Protein AF-A0A0K3B342-F1 (afdb_monomer_lite)

Radius of gyration: 21.35 Å; chains: 1; bounding box: 44×24×58 Å

Foldseek 3Di:
DDPVVVVVQLPDPQEWEFEAEPQQFTQFTHPVLCVLVVHDGVVRGRDHVVVSVPDPSCPPGHYHYHYDYPLPLVQLAQADEPLLQLLLLCLLLVNDLVVSCVVSVHDSVVSVVSQVVLCVSQVNPDSVSSNVSCVVNCQWPPPDPSIGGDCSNHD

Secondary structure (DSSP, 8-state):
--HHHHHHHHTSTTEEEEEE-TTSBEEEE-HHHHHHHT--HHHHTTSBHHHHHTSGGGTTPEEEEEE-------TT---B-HHHHHHHHHHHTT--HHHHHHHTT--HHHHHHHHHHHHHHHT-SSHHHHHHHHHHTTSBPTT-SS--B-GGGB-

pLDDT: mean 84.78, std 13.43, range [43.47, 98.19]

Sequence (155 aa):
MDNEVFRTFTAAPGVCAAQVDARGVVVTASQRLYSRLGCHPDDLRGRNVLDLVQRDGLRGETIVVMVAPDQKHTASRKILTKMDSRILEGVAAGVSTAKLALMVELSRGGVEYHVTNLLRKLRAPNRTSLVSKAYAEGILAAGTWPPKVVPDFVK

Structure (mmCIF, N/CA/C/O backbone):
data_AF-A0A0K3B342-F1
#
_entry.id   AF-A0A0K3B342-F1
#
loop_
_atom_site.group_PDB
_atom_site.id
_atom_site.type_symbol
_atom_site.label_atom_id
_atom_site.label_alt_id
_atom_site.label_comp_id
_atom_site.label_asym_id
_atom_site.label_entity_id
_atom_site.label_seq_id
_atom_site.pdbx_PDB_ins_code
_atom_site.Cartn_x
_atom_site.Cartn_y
_atom_site.Cartn_z
_atom_site.occupancy
_atom_site.B_iso_or_equiv
_atom_site.auth_seq_id
_atom_site.auth_comp_id
_atom_site.auth_asym_id
_atom_site.auth_atom_id
_atom_site.pdbx_PDB_model_num
ATOM 1 N N . MET A 1 1 ? 7.595 -6.605 -9.339 1.00 43.47 1 MET A N 1
ATOM 2 C CA . MET A 1 1 ? 6.876 -6.200 -10.567 1.00 43.47 1 MET A CA 1
ATOM 3 C C . MET A 1 1 ? 7.851 -6.325 -11.701 1.00 43.47 1 MET A C 1
ATOM 5 O O . MET A 1 1 ? 8.839 -5.600 -11.759 1.00 43.47 1 MET A O 1
ATOM 9 N N . ASP A 1 2 ? 7.646 -7.390 -12.456 1.00 51.62 2 ASP A N 1
ATOM 10 C CA . ASP A 1 2 ? 8.717 -8.336 -12.708 1.00 51.62 2 ASP A CA 1
ATOM 11 C C . ASP A 1 2 ? 9.234 -8.256 -14.134 1.00 51.62 2 ASP A C 1
ATOM 13 O O . ASP A 1 2 ? 8.537 -7.854 -15.066 1.00 51.62 2 ASP A O 1
ATOM 17 N N . ASN A 1 3 ? 10.480 -8.703 -14.273 1.00 56.94 3 ASN A N 1
ATOM 18 C CA . ASN A 1 3 ? 11.250 -8.892 -15.503 1.00 56.94 3 ASN A CA 1
ATOM 19 C C . ASN A 1 3 ? 10.449 -9.583 -16.637 1.00 56.94 3 ASN A C 1
ATOM 21 O O . ASN A 1 3 ? 10.827 -9.530 -17.802 1.00 56.94 3 ASN A O 1
ATOM 25 N N . GLU A 1 4 ? 9.339 -10.236 -16.294 1.00 58.53 4 GLU A N 1
ATOM 26 C CA . GLU A 1 4 ? 8.400 -10.912 -17.183 1.00 58.53 4 GLU A CA 1
ATOM 27 C C . GLU A 1 4 ? 7.588 -9.950 -18.067 1.00 58.53 4 GLU A C 1
ATOM 29 O O . GLU A 1 4 ? 7.486 -10.186 -19.267 1.00 58.53 4 GLU A O 1
ATOM 34 N N . VAL A 1 5 ? 7.107 -8.813 -17.542 1.00 64.56 5 VAL A N 1
ATOM 35 C CA . VAL A 1 5 ? 6.381 -7.819 -18.364 1.00 64.56 5 VAL A CA 1
ATOM 36 C C . VAL A 1 5 ? 7.326 -7.204 -19.394 1.00 64.56 5 VAL A C 1
ATOM 38 O O . VAL A 1 5 ? 6.982 -7.086 -20.569 1.00 64.56 5 VAL A O 1
ATOM 41 N N . PHE A 1 6 ? 8.550 -6.877 -18.970 1.00 65.94 6 PHE A N 1
ATOM 42 C CA . PHE A 1 6 ? 9.590 -6.383 -19.869 1.00 65.94 6 PHE A CA 1
ATOM 43 C C . PHE A 1 6 ? 9.896 -7.401 -20.978 1.00 65.94 6 PHE A C 1
ATOM 45 O O . PHE A 1 6 ? 9.922 -7.035 -22.153 1.00 65.94 6 PHE A O 1
ATOM 52 N N . ARG A 1 7 ? 10.024 -8.691 -20.635 1.00 64.06 7 ARG A N 1
ATOM 53 C CA . ARG A 1 7 ? 10.228 -9.773 -21.614 1.00 64.06 7 ARG A CA 1
ATOM 54 C C . ARG A 1 7 ? 9.103 -9.856 -22.645 1.00 64.06 7 ARG A C 1
ATOM 56 O O . ARG A 1 7 ? 9.406 -9.954 -23.834 1.00 64.06 7 ARG A O 1
ATOM 63 N N . THR A 1 8 ? 7.843 -9.742 -22.228 1.00 67.06 8 THR A N 1
ATOM 64 C CA . THR A 1 8 ? 6.686 -9.769 -23.139 1.00 67.06 8 THR A CA 1
ATOM 65 C C . THR A 1 8 ? 6.751 -8.655 -24.182 1.00 67.06 8 THR A C 1
ATOM 67 O O . THR A 1 8 ? 6.534 -8.909 -25.364 1.00 67.06 8 THR A O 1
ATOM 70 N N . PHE A 1 9 ? 7.127 -7.436 -23.782 1.00 63.22 9 PHE A N 1
ATOM 71 C CA . PHE A 1 9 ? 7.288 -6.329 -24.730 1.00 63.22 9 PHE A CA 1
ATOM 72 C C . PHE A 1 9 ? 8.527 -6.478 -25.618 1.00 63.22 9 PHE A C 1
ATOM 74 O O . PHE A 1 9 ? 8.468 -6.138 -26.796 1.00 63.22 9 PHE A O 1
ATOM 81 N N . THR A 1 10 ? 9.631 -7.033 -25.105 1.00 64.50 10 THR A N 1
ATOM 82 C CA . THR A 1 10 ? 10.823 -7.297 -25.935 1.00 64.50 10 THR A CA 1
ATOM 83 C C . THR A 1 10 ? 10.608 -8.390 -26.985 1.00 64.50 10 THR A C 1
ATOM 85 O O . THR A 1 10 ? 11.370 -8.460 -27.946 1.00 64.50 10 THR A O 1
ATOM 88 N N . ALA A 1 11 ? 9.586 -9.234 -26.815 1.00 66.06 11 ALA A N 1
ATOM 89 C CA . ALA A 1 11 ? 9.240 -10.291 -27.760 1.00 66.06 11 ALA A CA 1
ATOM 90 C C . ALA A 1 11 ? 8.394 -9.791 -28.949 1.00 66.06 11 ALA A C 1
ATOM 92 O O . ALA A 1 11 ? 8.261 -10.508 -29.941 1.00 66.06 11 ALA A O 1
ATOM 93 N N . ALA A 1 12 ? 7.836 -8.575 -28.880 1.00 68.81 12 ALA A N 1
ATOM 94 C CA . ALA A 1 12 ? 7.054 -8.000 -29.970 1.00 68.81 12 ALA A CA 1
ATOM 95 C C . ALA A 1 12 ? 7.966 -7.590 -31.151 1.00 68.81 12 ALA A C 1
ATOM 97 O O . ALA A 1 12 ? 8.906 -6.805 -30.964 1.00 68.81 12 ALA A O 1
ATOM 98 N N . PRO A 1 13 ? 7.706 -8.066 -32.386 1.00 67.44 13 PRO A N 1
ATOM 99 C CA . PRO A 1 13 ? 8.471 -7.652 -33.557 1.00 67.44 13 PRO A CA 1
ATOM 100 C C . PRO A 1 13 ? 8.346 -6.140 -33.778 1.00 67.44 13 PRO A C 1
ATOM 102 O O . PRO A 1 13 ? 7.246 -5.600 -33.768 1.00 67.44 13 PRO A O 1
ATOM 105 N N . GLY A 1 14 ? 9.465 -5.450 -34.014 1.00 74.50 14 GLY A N 1
ATOM 106 C CA . GLY A 1 14 ? 9.444 -4.016 -34.335 1.00 74.50 14 GLY A CA 1
ATOM 107 C C . GLY A 1 14 ? 9.545 -3.063 -33.145 1.00 74.50 14 GLY A C 1
ATOM 108 O O . GLY A 1 14 ? 9.577 -1.859 -33.366 1.00 74.50 14 GLY A O 1
ATOM 109 N N . VAL A 1 15 ? 9.621 -3.564 -31.909 1.00 80.56 15 VAL A N 1
ATOM 110 C CA . VAL A 1 15 ? 9.647 -2.706 -30.717 1.00 80.56 15 VAL A CA 1
ATOM 111 C C . VAL A 1 15 ? 11.054 -2.615 -30.133 1.00 80.56 15 VAL A C 1
ATOM 113 O O . VAL A 1 15 ? 11.692 -3.624 -29.827 1.00 80.56 15 VAL A O 1
ATOM 116 N N . CYS A 1 16 ? 11.527 -1.387 -29.940 1.00 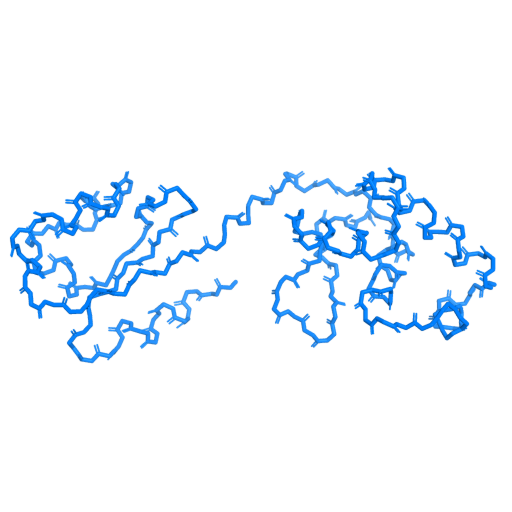84.75 16 CYS A N 1
ATOM 117 C CA . CYS A 1 16 ? 12.702 -1.095 -29.128 1.00 84.75 16 CYS A CA 1
ATOM 118 C C . CYS A 1 16 ? 12.244 -0.808 -27.693 1.00 84.75 16 CYS A C 1
ATOM 120 O O . CYS A 1 16 ? 11.576 0.191 -27.447 1.00 84.75 16 CYS A O 1
ATOM 122 N N . ALA A 1 17 ? 12.598 -1.667 -26.737 1.00 85.56 17 ALA A N 1
ATOM 123 C CA . ALA A 1 17 ? 12.222 -1.485 -25.334 1.00 85.56 17 ALA A CA 1
ATOM 124 C C . ALA A 1 17 ? 13.431 -1.154 -24.449 1.00 85.56 17 ALA A C 1
ATOM 126 O O . ALA A 1 17 ? 14.502 -1.755 -24.603 1.00 85.56 17 ALA A O 1
ATOM 127 N N . ALA A 1 18 ? 13.236 -0.242 -23.498 1.00 87.06 18 ALA A N 1
ATOM 128 C CA . ALA A 1 18 ? 14.190 0.078 -22.440 1.00 87.06 18 ALA A CA 1
ATOM 129 C C . ALA A 1 18 ? 13.474 0.140 -21.088 1.00 87.06 18 ALA A C 1
ATOM 131 O O . ALA A 1 18 ? 12.415 0.755 -20.965 1.00 87.06 18 ALA A O 1
ATOM 132 N N . GLN A 1 19 ? 14.059 -0.482 -20.071 1.00 85.38 19 GLN A N 1
ATOM 133 C CA . GLN A 1 19 ? 13.629 -0.324 -18.691 1.00 85.38 19 GLN A CA 1
ATOM 134 C C . GLN A 1 19 ? 14.509 0.724 -18.018 1.00 85.38 19 GLN A C 1
ATOM 136 O O . GLN A 1 19 ? 15.740 0.624 -18.050 1.00 85.38 19 GLN A O 1
ATOM 141 N N . VAL A 1 20 ? 13.878 1.710 -17.391 1.00 86.88 20 VAL A N 1
ATOM 142 C CA . VAL A 1 20 ? 14.546 2.828 -16.721 1.00 86.88 20 VAL A CA 1
ATOM 143 C C . VAL A 1 20 ? 14.140 2.908 -15.251 1.00 86.88 20 VAL A C 1
ATOM 145 O O . VAL A 1 20 ? 13.059 2.449 -14.870 1.00 86.88 20 VAL A O 1
ATOM 148 N N . ASP A 1 21 ? 15.009 3.482 -14.422 1.00 81.75 21 ASP A N 1
ATOM 149 C CA . ASP A 1 21 ? 14.669 3.869 -13.051 1.00 81.75 21 ASP A CA 1
ATOM 150 C C . ASP A 1 21 ? 13.777 5.130 -13.032 1.00 81.75 21 ASP A C 1
ATOM 152 O O . ASP A 1 21 ? 13.522 5.759 -14.063 1.00 81.75 21 ASP A O 1
ATOM 156 N N . ALA A 1 22 ? 13.316 5.545 -11.847 1.00 77.69 22 ALA A N 1
ATOM 157 C CA . ALA A 1 22 ? 12.493 6.751 -11.696 1.00 77.69 22 ALA A CA 1
ATOM 158 C C . ALA A 1 22 ? 13.201 8.064 -12.092 1.00 77.69 22 ALA A C 1
ATOM 160 O O . ALA A 1 22 ? 12.548 9.099 -12.199 1.00 77.69 22 ALA A O 1
ATOM 161 N N . ARG A 1 23 ? 14.522 8.048 -12.312 1.00 81.12 23 ARG A N 1
ATOM 162 C CA . ARG A 1 23 ? 15.304 9.189 -12.816 1.00 81.12 23 ARG A CA 1
ATOM 163 C C . ARG A 1 23 ? 15.496 9.130 -14.335 1.00 81.12 23 ARG A C 1
ATOM 165 O O . ARG A 1 23 ? 16.209 9.965 -14.888 1.00 81.12 23 ARG A O 1
ATOM 172 N N . GLY A 1 24 ? 14.880 8.158 -15.010 1.00 83.94 24 GLY A N 1
ATOM 173 C CA . GLY A 1 24 ? 15.034 7.944 -16.447 1.00 83.94 24 GLY A CA 1
ATOM 174 C C . GLY A 1 24 ? 16.380 7.325 -16.823 1.00 83.94 24 GLY A C 1
ATOM 175 O O . GLY A 1 24 ? 16.783 7.415 -17.983 1.00 83.94 24 GLY A O 1
ATOM 176 N N . VAL A 1 25 ? 17.091 6.718 -15.868 1.00 86.12 25 VAL A N 1
ATOM 177 C CA . VAL A 1 25 ? 18.373 6.053 -16.109 1.00 86.12 25 VAL A CA 1
ATOM 178 C C . VAL A 1 25 ? 18.131 4.621 -16.561 1.00 86.12 25 VAL A C 1
ATOM 180 O O . VAL A 1 25 ? 17.416 3.868 -15.904 1.00 86.12 25 VAL A O 1
ATOM 183 N N . VAL A 1 26 ? 18.745 4.224 -17.671 1.00 86.69 26 VAL A N 1
ATOM 184 C CA . VAL A 1 26 ? 18.572 2.897 -18.271 1.00 86.69 26 VAL A CA 1
ATOM 185 C C . VAL A 1 26 ? 19.177 1.823 -17.367 1.00 86.69 26 VAL A C 1
ATOM 187 O O . VAL A 1 26 ? 20.368 1.841 -17.051 1.00 86.69 26 VAL A O 1
ATOM 190 N N . VAL A 1 27 ? 18.347 0.859 -16.973 1.00 85.31 27 VAL A N 1
ATOM 191 C CA . VAL A 1 27 ? 18.727 -0.312 -16.166 1.00 85.31 27 VAL A CA 1
ATOM 192 C C . VAL A 1 27 ? 19.023 -1.508 -17.072 1.00 85.31 27 VAL A C 1
ATOM 194 O O . VAL A 1 27 ? 20.021 -2.213 -16.884 1.00 85.31 27 VAL A O 1
ATOM 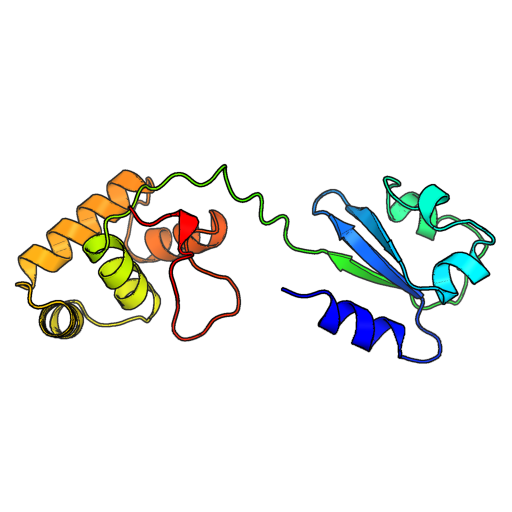197 N N . THR A 1 28 ? 18.155 -1.727 -18.063 1.00 84.62 28 THR A N 1
ATOM 198 C CA . THR A 1 28 ? 18.268 -2.791 -19.067 1.00 84.62 28 THR A CA 1
ATOM 199 C C . THR A 1 28 ? 17.535 -2.400 -20.352 1.00 84.62 28 THR A C 1
ATOM 201 O O . THR A 1 28 ? 16.667 -1.526 -20.335 1.00 84.62 28 THR A O 1
ATOM 204 N N . ALA A 1 29 ? 17.870 -3.031 -21.474 1.00 86.88 29 ALA A N 1
ATOM 205 C CA . ALA A 1 29 ? 17.225 -2.804 -22.760 1.00 86.88 29 ALA A CA 1
ATOM 206 C C . ALA A 1 29 ? 17.099 -4.092 -23.586 1.00 86.88 29 ALA A C 1
ATOM 208 O O . ALA A 1 29 ? 17.741 -5.106 -23.321 1.00 86.88 29 ALA A O 1
ATOM 209 N N . SER A 1 30 ? 16.218 -4.051 -24.583 1.00 85.19 30 SER A N 1
ATOM 210 C CA . SER A 1 30 ? 16.024 -5.136 -25.548 1.00 85.19 30 SER A CA 1
ATOM 211 C C . SER A 1 30 ? 17.223 -5.296 -26.492 1.00 85.19 30 SER A C 1
ATOM 213 O O . SER A 1 30 ? 17.854 -4.308 -26.870 1.00 85.19 30 SER A O 1
ATOM 215 N N . GLN A 1 31 ? 17.466 -6.525 -26.968 1.00 83.88 31 GLN A N 1
ATOM 216 C CA . GLN A 1 31 ? 18.533 -6.819 -27.939 1.00 83.88 31 GLN A CA 1
ATOM 217 C C . GLN A 1 31 ? 18.442 -5.953 -29.199 1.00 83.88 31 GLN A C 1
ATOM 219 O O . GLN A 1 31 ? 19.450 -5.471 -29.709 1.00 83.88 31 GLN A O 1
ATOM 224 N N . ARG A 1 32 ? 17.219 -5.706 -29.676 1.00 85.31 32 ARG A N 1
ATOM 225 C CA . ARG A 1 32 ? 16.958 -4.874 -30.852 1.00 85.31 32 ARG A CA 1
ATOM 226 C C . ARG A 1 32 ? 17.445 -3.437 -30.663 1.00 85.31 32 ARG A C 1
ATOM 228 O O . ARG A 1 32 ? 18.008 -2.873 -31.598 1.00 85.31 32 ARG A O 1
ATOM 235 N N . LEU A 1 33 ? 17.268 -2.870 -29.465 1.00 85.12 33 LEU A N 1
ATOM 236 C CA . LEU A 1 33 ? 17.738 -1.520 -29.160 1.00 85.12 33 LEU A CA 1
ATOM 237 C C . LEU A 1 33 ? 19.272 -1.445 -29.212 1.00 85.12 33 LEU A C 1
ATOM 239 O O . LEU A 1 33 ? 19.806 -0.520 -29.821 1.00 85.12 33 LEU A O 1
ATOM 243 N N . TYR A 1 34 ? 19.972 -2.446 -28.663 1.00 85.12 34 TYR A N 1
ATOM 244 C CA . TYR A 1 34 ? 21.435 -2.550 -28.764 1.00 85.12 34 TYR A CA 1
ATOM 245 C C . TYR A 1 34 ? 21.895 -2.660 -30.222 1.00 85.12 34 TYR A C 1
ATOM 247 O O . TYR A 1 34 ? 22.765 -1.909 -30.659 1.00 85.12 34 TYR A O 1
ATOM 255 N N . SER A 1 35 ? 21.261 -3.538 -31.008 1.00 84.50 35 SER A N 1
ATOM 256 C CA . SER A 1 35 ? 21.594 -3.728 -32.424 1.00 84.50 35 SER A CA 1
ATOM 257 C C . SER A 1 35 ? 21.351 -2.477 -33.269 1.00 84.50 35 SER A C 1
ATOM 259 O O . SER A 1 35 ? 22.151 -2.183 -34.152 1.00 84.50 35 SER A O 1
ATOM 261 N N . ARG A 1 36 ? 20.280 -1.718 -33.004 1.00 84.75 36 ARG A N 1
ATOM 262 C CA . ARG A 1 36 ? 19.979 -0.466 -33.720 1.00 84.75 36 ARG A CA 1
ATOM 263 C C . ARG A 1 36 ? 20.961 0.653 -33.399 1.00 84.75 36 ARG A C 1
ATOM 265 O O . ARG A 1 36 ? 21.336 1.407 -34.290 1.00 84.75 36 ARG A O 1
ATOM 272 N N . LEU A 1 37 ? 21.370 0.755 -32.140 1.00 83.62 37 LEU A N 1
ATOM 273 C CA . LEU A 1 37 ? 22.316 1.773 -31.690 1.00 83.62 37 LEU A CA 1
ATOM 274 C C . LEU A 1 37 ? 23.781 1.396 -31.945 1.00 83.62 37 LEU A C 1
ATOM 276 O O . LEU A 1 37 ? 24.647 2.254 -31.785 1.00 83.62 37 LEU A O 1
ATOM 280 N N . GLY A 1 38 ? 24.056 0.144 -32.325 1.00 83.69 38 GLY A N 1
ATOM 281 C CA . GLY A 1 38 ? 25.410 -0.357 -32.553 1.00 83.69 38 GLY A CA 1
ATOM 282 C C . GLY A 1 38 ? 26.270 -0.340 -31.287 1.00 83.69 38 GLY A C 1
ATOM 283 O O . GLY A 1 38 ? 27.461 -0.060 -31.373 1.00 83.69 38 GLY A O 1
ATOM 284 N N . CYS A 1 39 ? 25.673 -0.578 -30.115 1.00 83.75 39 CYS A N 1
ATOM 285 C CA . CYS A 1 39 ? 26.356 -0.485 -28.823 1.00 83.75 39 CYS A CA 1
ATOM 286 C C . CYS A 1 39 ? 26.203 -1.752 -27.972 1.00 83.75 39 CYS A C 1
ATOM 288 O O . CYS A 1 39 ? 25.281 -2.549 -28.166 1.00 83.75 39 CYS A O 1
ATOM 290 N N . HIS A 1 40 ? 27.117 -1.935 -27.020 1.00 82.81 40 HIS A N 1
ATOM 291 C CA . HIS A 1 40 ? 27.083 -3.028 -26.056 1.00 82.81 40 HIS A CA 1
ATOM 292 C C . HIS A 1 40 ? 26.084 -2.721 -24.920 1.00 82.81 40 HIS A C 1
ATOM 294 O O . HIS A 1 40 ? 25.853 -1.550 -24.604 1.00 82.81 40 HIS A O 1
ATOM 300 N N . PRO A 1 41 ? 25.501 -3.736 -24.252 1.00 76.12 41 PRO A N 1
ATOM 301 C CA . PRO A 1 41 ? 24.618 -3.534 -23.103 1.00 76.12 41 PRO A CA 1
ATOM 302 C C . PRO A 1 41 ? 25.137 -2.580 -22.021 1.00 76.12 41 PRO A C 1
ATOM 304 O O . PRO A 1 41 ? 24.366 -1.775 -21.488 1.00 76.12 41 PRO A O 1
ATOM 307 N N . ASP A 1 42 ? 26.437 -2.633 -21.738 1.00 81.62 42 ASP A N 1
ATOM 308 C CA . ASP A 1 42 ? 27.081 -1.786 -20.729 1.00 81.62 42 ASP A CA 1
ATOM 309 C C . ASP A 1 42 ? 27.201 -0.316 -21.156 1.00 81.62 42 ASP A C 1
ATOM 311 O O . ASP A 1 42 ? 27.256 0.561 -20.299 1.00 81.62 42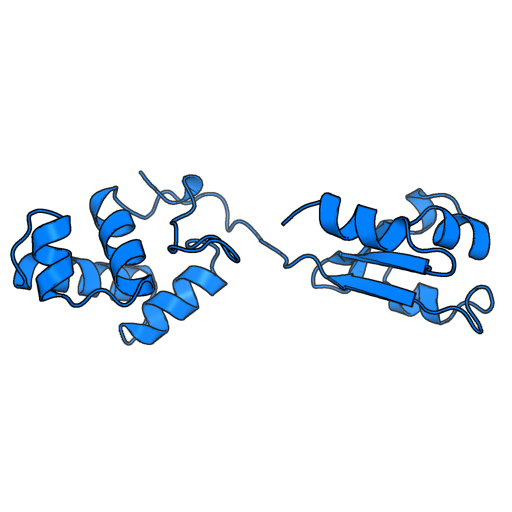 ASP A O 1
ATOM 315 N N . ASP A 1 43 ? 27.149 -0.020 -22.459 1.00 82.38 43 ASP A N 1
ATOM 316 C CA . ASP A 1 43 ? 27.216 1.355 -22.971 1.00 82.38 43 ASP A CA 1
ATOM 317 C C . ASP A 1 43 ? 25.925 2.140 -22.715 1.00 82.38 43 ASP A C 1
ATOM 319 O O . ASP A 1 43 ? 25.939 3.376 -22.695 1.00 82.38 43 ASP A O 1
ATOM 323 N N . LEU A 1 44 ? 24.797 1.429 -22.579 1.00 80.25 44 LEU A N 1
ATOM 324 C CA . LEU A 1 44 ? 23.485 2.021 -22.312 1.00 80.25 44 LEU A CA 1
ATOM 325 C C . LEU A 1 44 ? 23.160 2.060 -20.825 1.00 80.25 44 LEU A C 1
ATOM 327 O O . LEU A 1 44 ? 22.491 2.991 -20.379 1.00 80.25 44 LEU A O 1
ATOM 331 N N . ARG A 1 45 ? 23.599 1.063 -20.053 1.00 81.56 45 ARG A N 1
ATOM 332 C CA . ARG A 1 45 ? 23.318 1.003 -18.618 1.00 81.56 45 ARG A CA 1
ATOM 333 C C . ARG A 1 45 ? 23.872 2.250 -17.922 1.00 81.56 45 ARG A C 1
ATOM 335 O O . ARG A 1 45 ? 25.019 2.630 -18.117 1.00 81.56 45 ARG A O 1
ATOM 342 N N . GLY A 1 46 ? 23.055 2.897 -17.094 1.00 80.94 46 GLY A N 1
ATOM 343 C CA . GLY A 1 46 ? 23.462 4.107 -16.374 1.00 80.94 46 GLY A CA 1
ATOM 344 C C . GLY A 1 46 ? 23.328 5.412 -17.171 1.00 80.94 46 GLY A C 1
ATOM 345 O O . GLY A 1 46 ? 23.520 6.484 -16.599 1.00 80.94 46 GLY A O 1
ATOM 346 N N . ARG A 1 47 ? 22.954 5.358 -18.455 1.00 84.00 47 ARG A N 1
ATOM 347 C CA . ARG A 1 47 ? 22.707 6.546 -19.293 1.00 84.00 47 ARG A CA 1
ATOM 348 C C . ARG A 1 47 ? 21.279 7.050 -19.130 1.00 84.00 47 ARG A C 1
ATOM 350 O O . ARG A 1 47 ? 20.374 6.266 -18.839 1.00 84.00 47 ARG A O 1
ATOM 357 N N . ASN A 1 48 ? 21.061 8.344 -19.359 1.00 86.25 48 ASN A N 1
ATOM 358 C CA . ASN A 1 48 ? 19.708 8.882 -19.415 1.00 86.25 48 ASN A CA 1
ATOM 359 C C . ASN A 1 48 ? 19.023 8.441 -20.718 1.00 86.25 48 ASN A C 1
ATOM 361 O O . ASN A 1 48 ? 19.620 8.479 -21.793 1.00 86.25 48 ASN A O 1
ATOM 365 N N . VAL A 1 49 ? 17.762 8.021 -20.631 1.00 84.50 49 VAL A N 1
ATOM 366 C CA . VAL A 1 49 ? 17.000 7.541 -21.791 1.00 84.50 49 VAL A CA 1
ATOM 367 C C . VAL A 1 49 ? 16.790 8.621 -22.852 1.00 84.50 49 VAL A C 1
ATOM 369 O O . VAL A 1 49 ? 16.737 8.304 -24.039 1.00 84.50 49 VAL A O 1
ATOM 372 N N . LEU A 1 50 ? 16.728 9.896 -22.461 1.00 80.75 50 LEU A N 1
ATOM 373 C CA . LEU A 1 50 ? 16.565 11.005 -23.401 1.00 80.75 50 LEU A CA 1
ATOM 374 C C . LEU A 1 50 ? 17.781 11.148 -24.325 1.00 80.75 50 LEU A C 1
ATOM 376 O O . LEU A 1 50 ? 17.608 11.414 -25.513 1.00 80.75 50 LEU A O 1
ATOM 380 N N . ASP A 1 51 ? 18.985 10.861 -23.822 1.00 81.06 51 ASP A N 1
ATOM 381 C CA . ASP A 1 51 ? 20.216 10.864 -24.625 1.00 81.06 51 ASP A CA 1
ATOM 382 C C . ASP A 1 51 ? 20.194 9.779 -25.711 1.00 81.06 51 ASP A C 1
ATOM 384 O O . ASP A 1 51 ? 20.892 9.878 -26.720 1.00 81.06 51 ASP A O 1
ATOM 388 N N . LEU A 1 52 ? 19.411 8.715 -25.505 1.00 76.44 52 LEU A N 1
ATOM 389 C CA . LEU A 1 52 ? 19.252 7.638 -26.478 1.00 76.44 52 LEU A CA 1
ATOM 390 C C . LEU A 1 52 ? 18.295 8.041 -27.591 1.00 76.44 52 LEU A C 1
ATOM 392 O O . LEU A 1 52 ? 18.609 7.825 -28.758 1.00 76.44 52 LEU A O 1
ATOM 396 N N . VAL A 1 53 ? 17.164 8.657 -27.236 1.00 75.94 53 VAL A N 1
ATOM 397 C CA . VAL A 1 53 ? 16.133 9.098 -28.193 1.00 75.94 53 VAL A CA 1
ATOM 398 C C . VAL A 1 53 ? 16.682 10.137 -29.174 1.00 75.94 53 VAL A C 1
ATOM 400 O O . VAL A 1 53 ? 16.254 10.184 -30.322 1.00 75.94 53 VAL A O 1
ATOM 403 N N . GLN A 1 54 ? 17.665 10.935 -28.756 1.00 72.38 54 GLN A N 1
ATOM 404 C CA . GLN A 1 54 ? 18.299 11.941 -29.612 1.00 72.38 54 GLN A CA 1
ATOM 405 C C . GLN A 1 54 ? 19.264 11.357 -30.662 1.00 72.38 54 GLN A C 1
ATOM 407 O O . GLN A 1 54 ? 19.747 12.098 -31.516 1.00 72.38 54 GLN A O 1
ATOM 412 N N . ARG A 1 55 ? 19.564 10.050 -30.636 1.00 69.88 55 ARG A N 1
ATOM 413 C CA . ARG A 1 55 ? 20.470 9.419 -31.608 1.00 69.88 55 ARG A CA 1
ATOM 414 C C . ARG A 1 55 ? 19.742 9.074 -32.906 1.00 69.88 55 ARG A C 1
ATOM 416 O O . ARG A 1 55 ? 18.707 8.411 -32.891 1.00 69.88 55 ARG A O 1
ATOM 423 N N . ASP A 1 56 ? 20.351 9.419 -34.041 1.00 65.12 56 ASP A N 1
ATOM 424 C CA . ASP A 1 56 ? 19.772 9.193 -35.377 1.00 65.12 56 ASP A CA 1
ATOM 425 C C . ASP A 1 56 ? 19.431 7.720 -35.673 1.00 65.12 56 ASP A C 1
ATOM 427 O O . ASP A 1 56 ? 18.515 7.449 -36.448 1.00 65.12 56 ASP A O 1
ATOM 431 N N . GLY A 1 57 ? 20.093 6.766 -35.006 1.00 68.38 57 GLY A N 1
ATOM 432 C CA . GLY A 1 57 ? 19.840 5.325 -35.149 1.00 68.38 57 GLY A CA 1
ATOM 433 C C . GLY A 1 57 ? 18.448 4.845 -34.709 1.00 68.38 57 GLY A C 1
ATOM 434 O O . GLY A 1 57 ? 18.128 3.675 -34.916 1.00 68.38 57 GLY A O 1
ATOM 435 N N . LEU A 1 58 ? 17.621 5.715 -34.116 1.00 72.00 58 LEU A N 1
ATOM 436 C CA . LEU A 1 58 ? 16.261 5.393 -33.661 1.00 72.00 58 LEU A CA 1
ATOM 437 C C . LEU A 1 58 ? 15.147 6.120 -34.433 1.00 72.00 58 LEU A C 1
ATOM 439 O O . LEU A 1 58 ? 13.973 5.983 -34.082 1.00 72.00 58 LEU A O 1
ATOM 443 N N . ARG A 1 59 ? 15.467 6.882 -35.488 1.00 73.88 59 ARG A N 1
ATOM 444 C CA . ARG A 1 59 ? 14.438 7.543 -36.309 1.00 73.88 59 ARG A CA 1
ATOM 445 C C . ARG A 1 59 ? 13.488 6.512 -36.931 1.00 73.88 59 ARG A C 1
ATOM 447 O O . ARG A 1 59 ? 13.926 5.583 -37.600 1.00 73.88 59 ARG A O 1
ATOM 454 N N . GLY A 1 60 ? 12.182 6.715 -36.743 1.00 74.75 60 GLY A N 1
ATOM 455 C CA . GLY A 1 60 ? 11.131 5.846 -37.290 1.00 74.75 60 GLY A CA 1
ATOM 456 C C . GLY A 1 60 ? 10.862 4.566 -36.490 1.00 74.75 60 GLY A C 1
ATOM 457 O O . GLY A 1 60 ? 10.011 3.777 -36.891 1.00 74.75 60 GLY A O 1
ATOM 458 N N . GLU A 1 61 ? 11.545 4.356 -35.363 1.00 76.44 61 GLU A N 1
ATOM 459 C CA . GLU A 1 61 ? 11.279 3.235 -34.458 1.00 76.44 61 GLU A CA 1
ATOM 460 C C . GLU A 1 61 ? 10.281 3.637 -33.363 1.00 76.44 61 GLU A C 1
ATOM 462 O O . GLU A 1 61 ? 10.298 4.759 -32.853 1.00 76.44 61 GLU A O 1
ATOM 467 N N . THR A 1 62 ? 9.426 2.696 -32.954 1.00 74.81 62 THR A N 1
ATOM 468 C CA . THR A 1 62 ? 8.601 2.868 -31.751 1.00 74.81 62 THR A CA 1
ATOM 469 C C . THR A 1 62 ? 9.416 2.444 -30.534 1.00 74.81 62 THR A C 1
ATOM 471 O O . THR A 1 62 ? 9.795 1.275 -30.407 1.00 74.81 62 THR A O 1
ATOM 474 N N . ILE A 1 63 ? 9.688 3.395 -29.638 1.00 79.62 63 ILE A N 1
ATOM 475 C CA . ILE A 1 63 ? 10.411 3.140 -28.389 1.00 79.62 63 ILE A CA 1
ATOM 476 C C . ILE A 1 63 ? 9.410 3.022 -27.241 1.00 79.62 63 ILE A C 1
ATOM 478 O O . ILE A 1 63 ? 8.650 3.952 -26.973 1.00 79.62 63 ILE A O 1
ATOM 482 N N . VAL A 1 64 ? 9.444 1.898 -26.529 1.00 80.62 64 VAL A N 1
ATOM 483 C CA . VAL A 1 64 ? 8.681 1.689 -25.293 1.00 80.62 64 VAL A CA 1
ATOM 484 C C . VAL A 1 64 ? 9.626 1.829 -24.104 1.00 80.62 64 VAL A C 1
ATOM 486 O O . VAL A 1 64 ? 10.556 1.038 -23.933 1.00 80.62 64 VAL A O 1
ATOM 489 N N . VAL A 1 65 ? 9.382 2.839 -23.271 1.00 82.94 65 VAL A N 1
ATOM 490 C CA . VAL A 1 65 ? 10.131 3.056 -22.030 1.00 82.94 65 VAL A CA 1
ATOM 491 C C . VAL A 1 65 ? 9.296 2.570 -20.857 1.00 82.94 65 VAL A C 1
ATOM 493 O O . VAL A 1 65 ? 8.210 3.081 -20.592 1.00 82.94 65 VAL A O 1
ATOM 496 N N . MET A 1 66 ? 9.816 1.578 -20.145 1.00 73.56 66 MET A N 1
ATOM 497 C CA . MET A 1 66 ? 9.196 1.043 -18.942 1.00 73.56 66 MET A CA 1
ATOM 498 C C . MET A 1 66 ? 9.899 1.629 -17.729 1.00 73.56 66 MET A C 1
ATOM 500 O O . MET A 1 66 ? 11.055 1.311 -17.456 1.00 73.56 66 MET A O 1
ATOM 504 N N . VAL A 1 67 ? 9.202 2.485 -16.990 1.00 77.69 67 VAL A N 1
ATOM 505 C CA . VAL A 1 67 ? 9.706 2.981 -15.711 1.00 77.69 67 VAL A CA 1
ATOM 506 C C . VAL A 1 67 ? 9.366 1.930 -14.66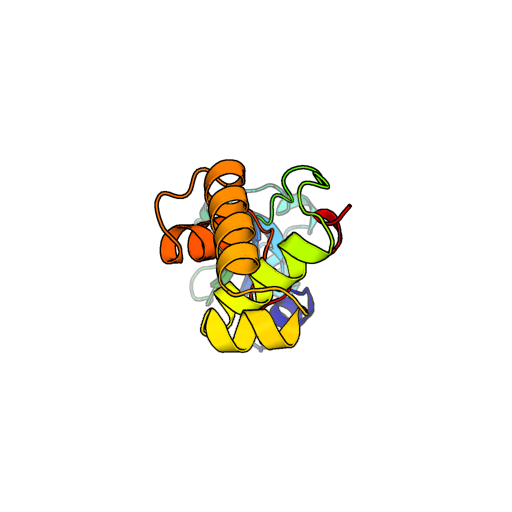8 1.00 77.69 67 VAL A C 1
ATOM 508 O O . VAL A 1 67 ? 8.196 1.741 -14.329 1.00 77.69 67 VAL A O 1
ATOM 511 N N . ALA A 1 68 ? 10.377 1.217 -14.174 1.00 66.75 68 ALA A N 1
ATOM 512 C CA . ALA A 1 68 ? 10.167 0.436 -12.968 1.00 66.75 68 ALA A CA 1
ATOM 513 C C . ALA A 1 68 ? 9.928 1.443 -11.837 1.00 66.75 68 ALA A C 1
ATOM 515 O O . ALA A 1 68 ? 10.753 2.351 -11.676 1.00 66.75 68 ALA A O 1
ATOM 516 N N . PRO A 1 69 ? 8.822 1.342 -11.075 1.00 59.28 69 PRO A N 1
ATOM 517 C CA . PRO A 1 69 ? 8.667 2.184 -9.904 1.00 59.28 69 PRO A CA 1
ATOM 518 C C . PRO A 1 69 ? 9.913 1.976 -9.049 1.00 59.28 69 PRO A C 1
ATOM 520 O O . PRO A 1 69 ? 10.286 0.833 -8.770 1.00 59.28 69 PRO A O 1
ATOM 523 N N . ASP A 1 70 ? 10.576 3.076 -8.690 1.00 56.56 70 ASP A N 1
ATOM 524 C CA . ASP A 1 70 ? 11.653 3.071 -7.710 1.00 56.56 70 ASP A CA 1
ATOM 525 C C . ASP A 1 70 ? 11.013 2.668 -6.384 1.00 56.56 70 ASP A C 1
ATOM 527 O O . ASP A 1 70 ? 10.650 3.499 -5.555 1.00 56.56 70 ASP A O 1
ATOM 531 N N . GLN A 1 71 ? 10.814 1.364 -6.197 1.00 54.75 71 GLN A N 1
ATOM 532 C CA . GLN A 1 71 ? 10.637 0.772 -4.890 1.00 54.75 71 GLN A CA 1
ATOM 533 C C . GLN A 1 71 ? 12.004 0.872 -4.224 1.00 54.75 71 GLN A C 1
ATOM 535 O O . GLN A 1 71 ? 12.695 -0.129 -4.018 1.00 54.75 71 GLN A O 1
ATOM 540 N N . LYS A 1 72 ? 12.400 2.107 -3.888 1.00 48.78 72 LYS A N 1
ATOM 541 C CA . LYS A 1 72 ? 13.252 2.366 -2.742 1.00 48.78 72 LYS A CA 1
ATOM 542 C C . LYS A 1 72 ? 12.525 1.713 -1.588 1.00 48.78 72 LYS A C 1
ATOM 544 O O . LYS A 1 72 ? 11.695 2.336 -0.932 1.00 48.78 72 LYS A O 1
ATOM 549 N N . HIS A 1 73 ? 12.815 0.434 -1.377 1.00 49.56 73 HIS A N 1
ATOM 550 C CA . HIS A 1 73 ? 12.616 -0.223 -0.109 1.00 49.56 73 HIS A CA 1
ATOM 551 C C . HIS A 1 73 ? 13.378 0.662 0.864 1.00 49.56 73 HIS A C 1
ATOM 553 O O . HIS A 1 73 ? 14.608 0.621 0.935 1.00 49.56 73 HIS A O 1
ATOM 559 N N . THR A 1 74 ? 12.661 1.586 1.501 1.00 48.41 74 THR A N 1
ATOM 560 C CA . THR A 1 74 ? 13.205 2.401 2.571 1.00 48.41 74 THR A CA 1
ATOM 561 C C . THR A 1 74 ? 13.703 1.386 3.583 1.00 48.41 74 THR A C 1
ATOM 563 O O . THR A 1 74 ? 12.897 0.655 4.146 1.00 48.41 74 THR A O 1
ATOM 566 N N . ALA A 1 75 ? 15.033 1.249 3.659 1.00 50.78 75 ALA A N 1
ATOM 567 C CA . ALA A 1 75 ? 15.759 0.142 4.279 1.00 50.78 75 ALA A CA 1
ATOM 568 C C . ALA A 1 75 ? 14.922 -0.589 5.334 1.00 50.78 75 ALA A C 1
ATOM 570 O O . ALA A 1 75 ? 14.737 -0.017 6.402 1.00 50.78 75 ALA A O 1
ATOM 571 N N . SER A 1 76 ? 14.389 -1.777 4.996 1.00 55.81 76 SER A N 1
ATOM 572 C CA . SER A 1 76 ? 13.582 -2.686 5.834 1.00 55.81 76 SER A CA 1
ATOM 573 C C . SER A 1 76 ? 13.489 -2.242 7.302 1.00 55.81 76 SER A C 1
ATOM 575 O O . SER A 1 76 ? 14.250 -2.701 8.162 1.00 55.81 76 SER A O 1
ATOM 577 N N . ARG A 1 77 ? 12.572 -1.320 7.617 1.00 70.56 77 ARG A N 1
ATOM 578 C CA . ARG A 1 77 ? 12.297 -0.965 9.010 1.00 70.56 77 ARG A CA 1
ATOM 579 C C . ARG A 1 77 ? 11.115 -1.808 9.444 1.00 70.56 77 ARG A C 1
ATOM 581 O O . ARG A 1 77 ? 9.981 -1.508 9.088 1.00 70.56 77 ARG A O 1
ATOM 588 N N . LYS A 1 78 ? 11.373 -2.831 10.259 1.00 80.44 78 LYS A N 1
ATOM 589 C CA . LYS A 1 78 ? 10.332 -3.589 10.965 1.00 80.44 78 LYS A CA 1
ATOM 590 C C . LYS A 1 78 ? 9.571 -2.658 11.924 1.00 80.44 78 LYS A C 1
ATOM 592 O O . LYS A 1 78 ? 9.914 -2.545 13.102 1.00 80.44 78 LYS A O 1
ATOM 597 N N . ILE A 1 79 ? 8.582 -1.917 11.423 1.00 86.19 79 ILE A N 1
ATOM 598 C CA . ILE A 1 79 ? 7.845 -0.861 12.150 1.00 86.19 79 ILE A CA 1
ATOM 599 C C . ILE A 1 79 ? 6.450 -1.304 12.596 1.00 86.19 79 ILE A C 1
ATOM 601 O O . ILE A 1 79 ? 5.892 -0.735 13.548 1.00 86.19 79 ILE A O 1
ATOM 605 N N . LEU A 1 80 ? 5.885 -2.321 11.943 1.00 91.88 80 LEU A N 1
ATOM 606 C CA . LEU A 1 80 ? 4.551 -2.834 12.228 1.00 91.88 80 LEU A CA 1
ATOM 607 C C . LEU A 1 80 ? 4.626 -4.095 13.083 1.00 91.88 80 LEU A C 1
ATOM 609 O O . LEU A 1 80 ? 5.494 -4.944 12.906 1.00 91.88 80 LEU A O 1
ATOM 613 N N . THR A 1 81 ? 3.698 -4.219 14.026 1.00 95.00 81 THR A N 1
ATOM 614 C CA . THR A 1 81 ? 3.425 -5.509 14.666 1.00 95.00 81 THR A CA 1
ATOM 615 C C . THR A 1 81 ? 2.599 -6.375 13.711 1.00 95.00 81 THR A C 1
ATOM 617 O O . THR A 1 81 ? 1.968 -5.856 12.790 1.00 95.00 81 THR A O 1
ATOM 620 N N . LYS A 1 82 ? 2.530 -7.688 13.962 1.00 95.12 82 LYS A N 1
ATOM 621 C CA . LYS A 1 82 ? 1.626 -8.590 13.223 1.00 95.12 82 LYS A CA 1
ATOM 622 C C . LYS A 1 82 ? 0.151 -8.168 13.304 1.00 95.12 82 LYS A C 1
ATOM 624 O O . LYS A 1 82 ? -0.616 -8.432 12.386 1.00 95.12 82 LYS A O 1
ATOM 629 N N . MET A 1 83 ? -0.256 -7.528 14.403 1.00 96.62 83 MET A N 1
ATOM 630 C CA . MET A 1 83 ? -1.617 -7.008 14.556 1.00 96.62 83 MET A CA 1
ATOM 631 C C . MET A 1 83 ? -1.820 -5.746 13.710 1.00 96.62 83 MET A C 1
ATOM 633 O O . MET A 1 83 ? -2.775 -5.665 12.942 1.00 96.62 83 MET A O 1
ATOM 637 N N . ASP A 1 84 ? -0.887 -4.792 13.791 1.00 96.56 84 ASP A N 1
ATOM 638 C CA . ASP A 1 84 ? -0.938 -3.551 13.012 1.00 96.56 84 ASP A CA 1
ATOM 639 C C . ASP A 1 84 ? -0.926 -3.833 11.500 1.00 96.56 84 ASP A C 1
ATOM 641 O O . ASP A 1 84 ? -1.622 -3.147 10.755 1.00 96.56 84 ASP A O 1
ATOM 645 N N . SER A 1 85 ? -0.182 -4.850 11.039 1.00 97.12 85 SER A N 1
ATOM 646 C CA . SER A 1 85 ? -0.173 -5.235 9.623 1.00 97.12 85 SER A CA 1
ATOM 647 C C . SER A 1 85 ? -1.532 -5.771 9.170 1.00 97.12 85 SER A C 1
ATOM 649 O O . SER A 1 85 ? -2.072 -5.276 8.186 1.00 97.12 85 SER A O 1
ATOM 651 N N . ARG A 1 86 ? -2.147 -6.697 9.920 1.00 97.69 86 ARG A N 1
ATOM 652 C CA . ARG A 1 86 ? -3.496 -7.218 9.618 1.00 97.69 86 ARG A CA 1
ATOM 653 C C . ARG A 1 86 ? -4.555 -6.116 9.610 1.00 97.69 86 ARG A C 1
ATOM 655 O O . ARG A 1 86 ? -5.441 -6.118 8.757 1.00 97.69 86 ARG A O 1
ATOM 662 N N . ILE A 1 87 ? -4.463 -5.171 10.546 1.00 98.06 87 ILE A N 1
ATOM 663 C CA . ILE A 1 87 ? -5.375 -4.024 10.610 1.00 98.06 87 ILE A CA 1
ATOM 664 C C . ILE A 1 87 ? -5.166 -3.112 9.400 1.00 98.06 87 ILE A C 1
ATOM 666 O O . ILE A 1 87 ? -6.148 -2.738 8.763 1.00 98.06 87 ILE A O 1
ATOM 670 N N . LEU A 1 88 ? -3.920 -2.804 9.030 1.00 98.00 88 LEU A N 1
ATOM 671 C CA . LEU A 1 88 ? -3.617 -1.998 7.846 1.00 98.00 88 LEU A CA 1
ATOM 672 C C . LEU A 1 88 ? -4.119 -2.660 6.551 1.00 98.00 88 LEU A C 1
ATOM 674 O O . LEU A 1 88 ? -4.727 -1.975 5.732 1.00 98.00 88 LEU A O 1
ATOM 678 N N . GLU A 1 89 ? -3.936 -3.975 6.389 1.00 98.19 89 GLU A N 1
ATOM 679 C CA . GLU A 1 89 ? -4.474 -4.743 5.252 1.00 98.19 89 GLU A CA 1
ATOM 680 C C . GLU A 1 89 ? -6.000 -4.639 5.174 1.00 98.19 89 GLU A C 1
ATOM 682 O O . GLU A 1 89 ? -6.551 -4.324 4.120 1.00 98.19 89 GLU A O 1
ATOM 687 N N . GLY A 1 90 ? -6.697 -4.845 6.297 1.00 97.94 90 GLY A N 1
ATOM 688 C CA . GLY A 1 90 ? -8.154 -4.734 6.354 1.00 97.94 90 GLY A CA 1
ATOM 689 C C . GLY A 1 90 ? -8.658 -3.316 6.079 1.00 97.94 90 GLY A C 1
ATOM 690 O O . GLY A 1 90 ? -9.643 -3.133 5.362 1.00 97.94 90 GLY A O 1
ATOM 691 N N . VAL A 1 91 ? -7.964 -2.300 6.598 1.00 97.94 91 VAL A N 1
ATOM 692 C CA . VAL A 1 91 ? -8.249 -0.887 6.314 1.00 97.94 91 VAL A CA 1
ATOM 693 C C . VAL A 1 91 ? -8.081 -0.587 4.825 1.00 97.94 91 VAL A C 1
ATOM 695 O O . VAL A 1 91 ? -8.976 0.017 4.236 1.00 97.94 91 VAL A O 1
ATOM 698 N N . ALA A 1 92 ? -6.984 -1.036 4.213 1.00 98.06 92 ALA A N 1
ATOM 699 C CA . ALA A 1 92 ? -6.707 -0.850 2.790 1.00 98.06 92 ALA A CA 1
ATOM 700 C C . ALA A 1 92 ? -7.688 -1.617 1.889 1.00 98.06 92 ALA A C 1
ATOM 702 O O . ALA A 1 92 ? -8.031 -1.140 0.811 1.00 98.06 92 ALA A O 1
ATOM 703 N N . ALA A 1 93 ? -8.184 -2.768 2.345 1.00 97.56 93 ALA A N 1
ATOM 704 C CA . ALA A 1 93 ? -9.228 -3.541 1.676 1.00 97.56 93 ALA A CA 1
ATOM 705 C C . ALA A 1 93 ? -10.634 -2.915 1.801 1.00 97.56 93 ALA A C 1
ATOM 707 O O . ALA A 1 93 ? -11.595 -3.466 1.268 1.00 97.56 93 ALA A O 1
ATOM 708 N N . GLY A 1 94 ? -10.788 -1.800 2.528 1.00 97.00 94 GLY A N 1
ATOM 709 C CA . GLY A 1 94 ? -12.082 -1.144 2.740 1.00 97.00 94 GLY A CA 1
ATOM 710 C C . GLY A 1 94 ? -12.995 -1.867 3.736 1.00 97.00 94 GLY A C 1
ATOM 711 O O . GLY A 1 94 ? -14.203 -1.632 3.756 1.00 97.00 94 GLY A O 1
ATOM 712 N N . VAL A 1 95 ? -12.451 -2.748 4.582 1.00 97.44 95 VAL A N 1
ATOM 713 C CA . VAL A 1 95 ? -13.233 -3.460 5.599 1.00 97.44 95 VAL A CA 1
ATOM 714 C C . VAL A 1 95 ? -13.701 -2.473 6.673 1.00 97.44 95 VAL A C 1
ATOM 716 O O . VAL A 1 95 ? -12.910 -1.707 7.233 1.00 97.44 95 VAL A O 1
ATOM 719 N N . SER A 1 96 ? -14.998 -2.499 6.994 1.00 97.06 96 SER A N 1
ATOM 720 C CA . SER A 1 96 ? -15.562 -1.663 8.060 1.00 97.06 96 SER A CA 1
ATOM 721 C C . SER A 1 96 ? -14.925 -1.990 9.415 1.00 97.06 96 SER A C 1
ATOM 723 O O . SER A 1 96 ? -14.591 -3.144 9.682 1.00 97.06 96 SER A O 1
ATOM 725 N N . THR A 1 97 ? -14.794 -1.004 10.311 1.00 96.50 97 THR A N 1
ATOM 726 C CA . THR A 1 97 ? -14.208 -1.221 11.652 1.00 96.50 97 THR A CA 1
ATOM 727 C C . THR A 1 97 ? -14.918 -2.353 12.406 1.00 96.50 97 THR A C 1
ATOM 729 O O . THR A 1 97 ? -14.269 -3.163 13.058 1.00 96.50 97 THR A O 1
ATOM 732 N N . ALA A 1 98 ? -16.245 -2.467 12.269 1.00 97.19 98 ALA A N 1
ATOM 733 C CA . ALA A 1 98 ? -17.025 -3.533 12.894 1.00 97.19 98 ALA A CA 1
ATOM 734 C C . ALA A 1 98 ? -16.647 -4.933 12.387 1.00 97.19 98 ALA A C 1
ATOM 736 O O . ALA A 1 98 ? -16.479 -5.841 13.195 1.00 97.19 98 ALA A O 1
ATOM 737 N N . LYS A 1 99 ? -16.496 -5.112 11.069 1.00 97.81 99 LYS A N 1
ATOM 738 C CA . LYS A 1 99 ? -16.093 -6.401 10.491 1.00 97.81 99 LYS A CA 1
ATOM 739 C C . LYS A 1 99 ? -14.621 -6.696 10.770 1.00 97.81 99 LYS A C 1
ATOM 741 O O . LYS A 1 99 ? -14.278 -7.831 11.079 1.00 97.81 99 LYS A O 1
ATOM 746 N N . LEU A 1 100 ? -13.769 -5.673 10.720 1.00 97.25 100 LEU A N 1
AT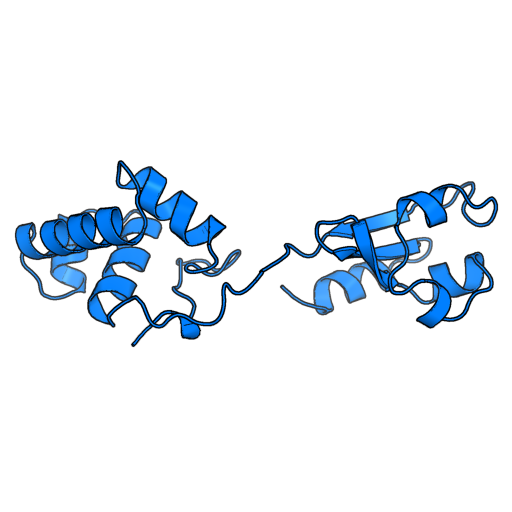OM 747 C CA . LEU A 1 100 ? -12.349 -5.809 11.018 1.00 97.25 100 LEU A CA 1
ATOM 748 C C . LEU A 1 100 ? -12.129 -6.274 12.462 1.00 97.25 100 LEU A C 1
ATOM 750 O O . LEU A 1 100 ? -11.349 -7.191 12.674 1.00 97.25 100 LEU A O 1
ATOM 754 N N . ALA A 1 101 ? -12.879 -5.718 13.418 1.00 98.00 101 ALA A N 1
ATOM 755 C CA . ALA A 1 101 ? -12.863 -6.121 14.826 1.00 98.00 101 ALA A CA 1
ATOM 756 C C . ALA A 1 101 ? -13.131 -7.622 15.012 1.00 98.00 101 ALA A C 1
ATOM 758 O O . ALA A 1 101 ? -12.388 -8.289 15.725 1.00 98.00 101 ALA A O 1
ATOM 759 N N . LEU A 1 102 ? -14.117 -8.170 14.292 1.00 97.75 102 LEU A N 1
ATOM 760 C CA . LEU A 1 102 ? -14.395 -9.609 14.286 1.00 97.75 102 LEU A CA 1
ATOM 761 C C . LEU A 1 102 ? -13.242 -10.414 13.668 1.00 97.75 102 LEU A C 1
ATOM 763 O O . LEU A 1 102 ? -12.862 -11.448 14.200 1.00 97.75 102 LEU A O 1
ATOM 767 N N . MET A 1 103 ? -12.661 -9.934 12.564 1.00 95.69 103 MET A N 1
ATOM 768 C CA . MET A 1 103 ? -11.579 -10.629 11.852 1.00 95.69 103 MET A CA 1
ATOM 769 C C . MET A 1 103 ? -10.256 -10.689 12.625 1.00 95.69 103 MET A C 1
ATOM 771 O O . MET A 1 103 ? -9.434 -11.563 12.342 1.00 95.69 103 MET A O 1
ATOM 775 N N . VAL A 1 104 ? -10.004 -9.740 13.530 1.00 96.06 104 VAL A N 1
ATOM 776 C CA . VAL A 1 104 ? -8.769 -9.684 14.331 1.00 96.06 104 VAL A CA 1
ATOM 777 C C . VAL A 1 104 ? -8.994 -9.953 15.820 1.00 96.06 104 VAL A C 1
ATOM 779 O O . VAL A 1 104 ? -8.059 -9.789 16.594 1.00 96.06 104 VAL A O 1
ATOM 782 N N . GLU A 1 105 ? -10.203 -10.375 16.205 1.00 96.81 105 GLU A N 1
ATOM 783 C CA . GLU A 1 105 ? -10.580 -10.709 17.588 1.00 96.81 105 GLU A CA 1
ATOM 784 C C . GLU A 1 105 ? -10.326 -9.561 18.584 1.00 96.81 105 GLU A C 1
ATOM 786 O O . GLU A 1 105 ? -9.850 -9.754 19.701 1.00 96.81 105 GLU A O 1
ATOM 791 N N . LEU A 1 106 ? -10.659 -8.333 18.178 1.00 96.62 106 LEU A N 1
ATOM 792 C CA . LEU A 1 106 ? -10.577 -7.138 19.020 1.00 96.62 106 LEU A CA 1
ATOM 793 C C . LEU A 1 106 ? -11.949 -6.489 19.187 1.00 96.62 106 LEU A C 1
ATOM 795 O O . LEU A 1 106 ? -12.873 -6.695 18.402 1.00 96.62 106 LEU A O 1
ATOM 799 N N . SER A 1 107 ? -12.075 -5.622 20.188 1.00 98.06 107 SER A N 1
ATOM 800 C CA . SER A 1 107 ? -13.203 -4.694 20.247 1.00 98.06 107 SER A CA 1
ATOM 801 C C . SER A 1 107 ? -13.098 -3.644 19.130 1.00 98.06 107 SER A C 1
ATOM 803 O O . SER A 1 107 ? -12.012 -3.352 18.624 1.00 98.06 107 SER A O 1
ATOM 805 N N . ARG A 1 108 ? -14.222 -3.003 18.774 1.00 97.75 108 ARG A N 1
ATOM 806 C CA . ARG A 1 108 ? -14.219 -1.875 17.820 1.00 97.75 108 ARG A CA 1
ATOM 807 C C . ARG A 1 108 ? -13.277 -0.751 18.270 1.00 97.75 108 ARG A C 1
ATOM 809 O O . ARG A 1 108 ? -12.528 -0.230 17.454 1.00 97.75 108 ARG A O 1
ATOM 816 N N . GLY A 1 109 ? -13.276 -0.433 19.568 1.00 98.06 109 GLY A N 1
ATOM 817 C CA . GLY A 1 109 ? -12.359 0.550 20.155 1.00 98.06 109 GLY A CA 1
ATOM 818 C C . GLY A 1 109 ? -10.893 0.111 20.098 1.00 98.06 109 GLY A C 1
ATOM 819 O O . GLY A 1 109 ? -10.024 0.936 19.838 1.00 98.06 109 GLY A O 1
ATOM 820 N N . GLY A 1 110 ? -10.617 -1.188 20.254 1.00 97.56 110 GLY A N 1
ATOM 821 C CA . GLY A 1 110 ? -9.279 -1.753 20.064 1.00 97.56 110 GLY A CA 1
ATOM 822 C C . GLY A 1 110 ? -8.780 -1.578 18.629 1.00 97.56 110 GLY A C 1
ATOM 823 O O . GLY A 1 110 ? -7.650 -1.144 18.419 1.00 97.56 110 GLY A O 1
ATOM 824 N N . VAL A 1 111 ? -9.634 -1.825 17.631 1.00 98.12 111 VAL A N 1
ATOM 825 C CA . VAL A 1 111 ? -9.288 -1.558 16.225 1.00 98.12 111 VAL A CA 1
ATOM 826 C C . VAL A 1 111 ? -9.005 -0.076 15.994 1.00 98.12 111 VAL A C 1
ATOM 828 O O . VAL A 1 111 ? -7.969 0.250 15.418 1.00 98.12 111 VAL A O 1
ATOM 831 N N . GLU A 1 112 ? -9.877 0.823 16.460 1.00 97.81 112 GLU A N 1
ATOM 832 C CA . GLU A 1 112 ? -9.662 2.270 16.308 1.00 97.81 112 GLU A CA 1
ATOM 833 C C . GLU A 1 112 ? -8.359 2.724 16.982 1.00 97.81 112 GLU A C 1
ATOM 835 O O . GLU A 1 112 ? -7.595 3.476 16.383 1.00 97.81 112 GLU A O 1
ATOM 840 N N . TYR A 1 113 ? -8.023 2.184 18.157 1.00 98.00 113 TYR A N 1
ATOM 841 C CA . TYR A 1 113 ? -6.740 2.436 18.818 1.00 98.00 113 TYR A CA 1
ATOM 842 C C . TYR A 1 113 ? -5.538 2.080 17.926 1.00 98.00 113 TYR A C 1
ATOM 844 O O . TYR A 1 113 ? -4.608 2.879 17.768 1.00 98.00 113 TYR A O 1
ATOM 852 N N . HIS A 1 114 ? -5.555 0.905 17.291 1.00 97.94 114 HIS A N 1
ATOM 853 C CA . HIS A 1 114 ? -4.501 0.514 16.353 1.00 97.94 114 HIS A CA 1
ATOM 854 C C . HIS A 1 114 ? -4.472 1.402 15.103 1.00 97.94 114 HIS A C 1
ATOM 856 O O . HIS A 1 114 ? -3.388 1.776 14.652 1.00 97.94 114 HIS A O 1
ATOM 862 N N . VAL A 1 115 ? -5.630 1.798 14.565 1.00 97.88 115 VAL A N 1
ATOM 863 C CA . VAL A 1 115 ? -5.708 2.732 13.429 1.00 97.88 115 VAL A CA 1
ATOM 864 C C . VAL A 1 115 ? -5.111 4.091 13.802 1.00 97.88 115 VAL A C 1
ATOM 866 O O . VAL A 1 115 ? -4.285 4.613 13.054 1.00 97.88 115 VAL A O 1
ATOM 869 N N . THR A 1 116 ? -5.430 4.643 14.974 1.00 97.94 116 THR A N 1
ATOM 870 C CA . THR A 1 116 ? -4.819 5.884 15.481 1.00 97.94 116 THR A CA 1
ATOM 871 C C . THR A 1 116 ? -3.303 5.751 15.636 1.00 97.94 116 THR A C 1
ATOM 873 O O . THR A 1 116 ? -2.550 6.653 15.256 1.00 97.94 116 THR A O 1
ATOM 876 N N . ASN A 1 117 ? -2.820 4.609 16.128 1.00 97.06 117 ASN A N 1
ATOM 877 C CA . ASN A 1 117 ? -1.386 4.341 16.211 1.00 97.06 117 ASN A CA 1
ATOM 878 C C . ASN A 1 117 ? -0.717 4.281 14.833 1.00 97.06 117 ASN A C 1
ATOM 880 O O . ASN A 1 117 ? 0.366 4.846 14.662 1.00 97.06 117 ASN A O 1
ATOM 884 N N . LEU A 1 118 ? -1.348 3.634 13.853 1.00 97.19 118 LEU A N 1
ATOM 885 C CA . LEU A 1 118 ? -0.882 3.584 12.466 1.00 97.19 118 LEU A CA 1
ATOM 886 C C . LEU A 1 118 ? -0.831 4.983 11.838 1.00 97.19 118 LEU A C 1
ATOM 888 O O . LEU A 1 118 ? 0.187 5.339 11.244 1.00 97.19 118 LEU A O 1
ATOM 892 N N . LEU A 1 119 ? -1.869 5.803 12.039 1.00 97.38 119 LEU A N 1
ATOM 893 C CA . LEU A 1 119 ? -1.908 7.203 11.599 1.00 97.38 119 LEU A CA 1
ATOM 894 C C . LEU A 1 119 ? -0.721 7.996 12.149 1.00 97.38 119 LEU A C 1
ATOM 896 O O . LEU A 1 119 ? -0.035 8.687 11.396 1.00 97.38 119 LEU A O 1
ATOM 900 N N . ARG A 1 120 ? -0.417 7.842 13.442 1.00 96.06 120 ARG A N 1
ATOM 901 C CA . ARG A 1 120 ? 0.733 8.499 14.077 1.00 96.06 120 ARG A CA 1
ATOM 902 C C . ARG A 1 120 ? 2.068 7.984 13.536 1.00 96.06 120 ARG A C 1
ATOM 904 O O . ARG A 1 120 ? 2.940 8.794 13.226 1.00 96.06 120 ARG A O 1
ATOM 911 N N . LYS A 1 121 ? 2.236 6.661 13.403 1.00 93.31 121 LYS A N 1
ATOM 912 C CA . LYS A 1 121 ? 3.465 6.032 12.877 1.00 93.31 121 LYS A CA 1
ATOM 913 C C . LYS A 1 121 ? 3.783 6.515 11.463 1.00 93.31 121 LYS A C 1
ATOM 915 O O . LYS A 1 121 ? 4.928 6.853 11.184 1.00 93.31 121 LYS A O 1
ATOM 920 N N . LEU A 1 122 ? 2.762 6.593 10.613 1.00 92.62 122 LEU A N 1
ATOM 921 C CA . LEU A 1 122 ? 2.887 7.000 9.214 1.00 92.62 122 LEU A CA 1
ATOM 922 C C . LEU A 1 122 ? 2.699 8.504 9.006 1.00 92.62 122 LEU A C 1
ATOM 924 O O . LEU A 1 122 ? 2.802 8.984 7.884 1.00 92.62 122 LEU A O 1
ATOM 928 N N . ARG A 1 123 ? 2.462 9.289 10.064 1.00 94.81 123 ARG A N 1
ATOM 929 C CA . ARG A 1 123 ? 2.178 10.734 9.976 1.00 94.81 123 ARG A CA 1
ATOM 930 C C . ARG A 1 123 ? 1.089 11.027 8.935 1.00 94.81 123 ARG A C 1
ATOM 932 O O . ARG A 1 123 ? 1.288 11.843 8.033 1.00 94.81 123 ARG A O 1
ATOM 939 N N . ALA A 1 124 ? -0.009 10.285 9.006 1.00 97.06 124 ALA A N 1
ATOM 940 C CA . ALA A 1 124 ? -1.161 10.432 8.133 1.00 97.06 124 ALA A CA 1
ATOM 941 C C . ALA A 1 124 ? -2.311 11.104 8.908 1.00 97.06 124 ALA A C 1
ATOM 943 O O . ALA A 1 124 ? -2.602 10.685 10.028 1.00 97.06 124 ALA A O 1
ATOM 944 N N . PRO A 1 125 ? -2.970 12.133 8.346 1.00 96.25 125 PRO A N 1
ATOM 945 C CA . PRO A 1 125 ? -4.008 12.890 9.052 1.00 96.25 125 PRO A CA 1
ATOM 946 C C . PRO A 1 125 ? -5.357 12.164 9.136 1.00 96.25 125 PRO A C 1
ATOM 948 O O . PRO A 1 125 ? -6.195 12.519 9.956 1.00 96.25 125 PRO A O 1
ATOM 951 N N . ASN A 1 126 ? -5.601 11.172 8.278 1.00 97.62 126 ASN A N 1
ATOM 952 C CA . ASN A 1 126 ? -6.856 10.428 8.237 1.00 97.62 126 ASN A CA 1
ATOM 953 C C . ASN A 1 126 ? -6.660 9.027 7.634 1.00 97.62 126 ASN A C 1
ATOM 955 O O . ASN A 1 126 ? -5.606 8.707 7.075 1.00 97.62 126 ASN A O 1
ATOM 959 N N . ARG A 1 127 ? -7.697 8.189 7.748 1.00 97.19 127 ARG A N 1
ATOM 960 C CA . ARG A 1 127 ? -7.687 6.778 7.332 1.00 97.19 127 ARG A CA 1
ATOM 961 C C . ARG A 1 127 ? -7.389 6.581 5.842 1.00 97.19 127 ARG A C 1
ATOM 963 O O . ARG A 1 127 ? -6.720 5.617 5.491 1.00 97.19 127 ARG A O 1
ATOM 970 N N . THR A 1 128 ? -7.830 7.485 4.973 1.00 97.62 128 THR A N 1
ATOM 971 C CA . THR A 1 128 ? -7.551 7.398 3.531 1.00 97.62 128 THR A CA 1
ATOM 972 C C . THR A 1 128 ? -6.089 7.728 3.242 1.00 97.62 128 THR A C 1
ATOM 974 O O . THR A 1 128 ? -5.404 6.963 2.567 1.00 97.62 128 THR A O 1
ATOM 977 N N . SER A 1 129 ? -5.570 8.810 3.832 1.00 97.50 129 SER A N 1
ATOM 978 C CA . SER A 1 129 ? -4.157 9.179 3.726 1.00 97.50 129 SER A CA 1
ATOM 979 C C . SER A 1 129 ? -3.231 8.104 4.296 1.00 97.50 129 SER A C 1
ATOM 981 O O . SER A 1 129 ? -2.134 7.931 3.776 1.00 97.50 129 SER A O 1
ATOM 983 N N . LEU A 1 130 ? -3.663 7.361 5.324 1.00 97.81 130 LEU A N 1
ATOM 984 C CA . LEU A 1 130 ? -2.927 6.206 5.845 1.00 97.81 130 LEU A CA 1
ATOM 985 C C . LEU A 1 130 ? -2.682 5.163 4.751 1.00 97.81 130 LEU A C 1
ATOM 987 O O . LEU A 1 130 ? -1.552 4.713 4.585 1.00 97.81 130 LEU A O 1
ATOM 991 N N . VAL A 1 131 ? -3.722 4.814 3.990 1.00 97.75 131 VAL A N 1
ATOM 992 C CA . VAL A 1 131 ? -3.634 3.830 2.902 1.00 97.75 131 VAL A CA 1
ATOM 993 C C . VAL A 1 131 ? -2.756 4.354 1.770 1.00 97.75 131 VAL A C 1
ATOM 995 O O . VAL A 1 131 ? -1.813 3.673 1.370 1.00 97.75 131 VAL A O 1
ATOM 998 N N . SER A 1 132 ? -3.004 5.578 1.292 1.00 95.62 132 SER A N 1
ATOM 999 C CA . SER A 1 132 ? -2.199 6.185 0.223 1.00 95.62 132 SER A CA 1
ATOM 1000 C C . SER A 1 132 ? -0.716 6.233 0.587 1.00 95.62 132 SER A C 1
ATOM 1002 O O . SER A 1 132 ? 0.137 5.897 -0.232 1.00 95.62 132 SER A O 1
ATOM 1004 N N . LYS A 1 133 ? -0.400 6.612 1.829 1.00 94.44 133 LYS A N 1
ATOM 1005 C CA . LYS A 1 133 ? 0.980 6.717 2.298 1.00 94.44 133 LYS A CA 1
ATOM 1006 C C . LYS A 1 133 ? 1.636 5.356 2.499 1.00 94.44 133 LYS A C 1
ATOM 1008 O O . LYS A 1 133 ? 2.794 5.199 2.139 1.00 94.44 133 LYS A O 1
ATOM 1013 N N . ALA A 1 134 ? 0.896 4.359 2.982 1.00 94.88 134 ALA A N 1
ATOM 1014 C CA . ALA A 1 134 ? 1.399 2.993 3.078 1.00 94.88 134 ALA A CA 1
ATOM 1015 C C . ALA A 1 134 ? 1.774 2.405 1.704 1.00 94.88 134 ALA A C 1
ATOM 1017 O O . ALA A 1 134 ? 2.781 1.708 1.608 1.00 94.88 134 ALA A O 1
ATOM 1018 N N . TYR A 1 135 ? 1.028 2.718 0.637 1.00 94.25 135 TYR A N 1
ATOM 1019 C CA . TYR A 1 135 ? 1.435 2.367 -0.730 1.00 94.25 135 TYR A CA 1
ATOM 1020 C C . TYR A 1 135 ? 2.639 3.183 -1.212 1.00 94.25 135 TYR A C 1
ATOM 1022 O O . TYR A 1 135 ? 3.576 2.614 -1.762 1.00 94.25 135 TYR A O 1
ATOM 1030 N N . ALA A 1 136 ? 2.642 4.500 -0.987 1.00 89.12 136 ALA A N 1
ATOM 1031 C CA . ALA A 1 136 ? 3.737 5.373 -1.417 1.00 89.12 136 ALA A CA 1
ATOM 1032 C C . ALA A 1 136 ? 5.082 5.027 -0.751 1.00 89.12 136 ALA A C 1
ATOM 1034 O O . ALA A 1 136 ? 6.132 5.187 -1.365 1.00 89.12 136 ALA A O 1
ATOM 1035 N N . GLU A 1 137 ? 5.056 4.539 0.492 1.00 88.38 137 GLU A N 1
ATOM 1036 C CA . GLU A 1 137 ? 6.245 4.103 1.236 1.00 88.38 137 GLU A CA 1
ATOM 1037 C C . GLU A 1 137 ? 6.623 2.630 0.979 1.00 88.38 137 GLU A C 1
ATOM 1039 O O . GLU A 1 137 ? 7.617 2.152 1.526 1.00 88.38 137 GLU A O 1
ATOM 1044 N N . GLY A 1 138 ? 5.856 1.902 0.156 1.00 89.62 138 GLY A N 1
ATOM 1045 C CA . GLY A 1 138 ? 6.106 0.491 -0.168 1.00 89.62 138 GLY A CA 1
ATOM 1046 C C . GLY A 1 138 ? 5.769 -0.493 0.958 1.00 89.62 138 GLY A C 1
ATOM 1047 O O . GLY A 1 138 ? 6.123 -1.665 0.877 1.00 89.62 138 GLY A O 1
ATOM 1048 N N . ILE A 1 139 ? 5.077 -0.040 2.007 1.00 93.62 139 ILE A N 1
ATOM 1049 C CA . ILE A 1 139 ? 4.622 -0.893 3.114 1.00 93.62 139 ILE A CA 1
ATOM 1050 C C . ILE A 1 139 ? 3.536 -1.845 2.626 1.00 93.62 139 ILE A C 1
ATOM 1052 O O . ILE A 1 139 ? 3.530 -3.013 3.006 1.00 93.62 139 ILE A O 1
ATOM 1056 N N . LEU A 1 140 ? 2.615 -1.350 1.797 1.00 94.69 140 LEU A N 1
ATOM 1057 C CA . LEU A 1 140 ? 1.661 -2.181 1.069 1.00 94.69 140 LEU A CA 1
ATOM 1058 C C . LEU A 1 140 ? 2.232 -2.533 -0.306 1.00 94.69 140 LEU A C 1
ATOM 1060 O O . LEU A 1 140 ? 2.698 -1.658 -1.036 1.00 94.69 140 LEU A O 1
ATOM 1064 N N . ALA A 1 141 ? 2.150 -3.811 -0.669 1.00 91.25 141 ALA A N 1
ATOM 1065 C CA . ALA A 1 141 ? 2.598 -4.309 -1.959 1.00 91.25 141 ALA A CA 1
ATOM 1066 C C . ALA A 1 141 ? 1.722 -3.746 -3.090 1.00 91.25 141 ALA A C 1
ATOM 1068 O O . ALA A 1 141 ? 0.515 -3.997 -3.148 1.00 91.25 141 ALA A O 1
ATOM 1069 N N . ALA A 1 142 ? 2.336 -2.998 -4.007 1.00 87.31 142 ALA A N 1
ATOM 1070 C CA . ALA A 1 142 ? 1.655 -2.493 -5.192 1.00 87.31 142 ALA A CA 1
ATOM 1071 C C . ALA A 1 142 ? 1.275 -3.640 -6.148 1.00 87.31 142 ALA A C 1
ATOM 1073 O O . ALA A 1 142 ? 2.074 -4.538 -6.407 1.00 87.31 142 ALA A O 1
ATOM 1074 N N . GLY A 1 143 ? 0.056 -3.584 -6.694 1.00 86.19 143 GLY A N 1
ATOM 1075 C CA . GLY A 1 143 ? -0.462 -4.559 -7.664 1.00 86.19 143 GLY A CA 1
ATOM 1076 C C . GLY A 1 143 ? -0.955 -5.884 -7.084 1.00 86.19 143 GLY A C 1
ATOM 1077 O O . GLY A 1 143 ? -1.363 -6.752 -7.850 1.00 86.19 143 GLY A O 1
ATOM 1078 N N . THR A 1 144 ? -0.972 -6.036 -5.760 1.00 87.88 144 THR A N 1
ATOM 1079 C CA . THR A 1 144 ? -1.528 -7.220 -5.096 1.00 87.88 144 THR A CA 1
ATOM 1080 C C . THR A 1 144 ? -2.915 -6.911 -4.545 1.00 87.88 144 THR A C 1
ATOM 1082 O O . THR A 1 144 ? -3.083 -5.985 -3.749 1.00 87.88 144 THR A O 1
ATOM 1085 N N . TRP A 1 145 ? -3.908 -7.712 -4.939 1.00 89.94 145 TRP A N 1
ATOM 1086 C CA . TRP A 1 145 ? -5.248 -7.690 -4.358 1.00 89.94 145 TRP A CA 1
ATOM 1087 C C . TRP A 1 145 ? -5.649 -9.093 -3.872 1.00 89.94 145 TRP A C 1
ATOM 1089 O O . TRP A 1 145 ? -5.516 -10.045 -4.641 1.00 89.94 145 TRP A O 1
ATOM 1099 N N . PRO A 1 146 ? -6.178 -9.253 -2.643 1.00 94.56 146 PRO A N 1
ATOM 1100 C CA . PRO A 1 146 ? -6.376 -8.225 -1.613 1.00 94.56 146 PRO A CA 1
ATOM 1101 C C . PRO A 1 146 ? -5.064 -7.559 -1.146 1.00 94.56 146 PRO A C 1
ATOM 1103 O O . PRO A 1 146 ? -4.011 -8.182 -1.280 1.00 94.56 146 PRO A O 1
ATOM 1106 N N . PRO A 1 147 ? -5.098 -6.324 -0.602 1.00 97.12 147 PRO A N 1
ATOM 1107 C CA . PRO A 1 147 ? -3.897 -5.604 -0.182 1.00 97.12 147 PRO A CA 1
ATOM 1108 C C . PRO A 1 147 ? -3.092 -6.387 0.854 1.00 97.12 147 PRO A C 1
ATOM 1110 O O . PRO A 1 147 ? -3.659 -6.937 1.804 1.00 97.12 147 PRO A O 1
ATOM 1113 N N . LYS A 1 148 ? -1.768 -6.414 0.683 1.00 96.75 148 LYS A N 1
ATOM 1114 C CA . LYS A 1 148 ? -0.841 -7.121 1.573 1.00 96.75 148 LYS A CA 1
ATOM 1115 C C . LYS A 1 148 ? 0.301 -6.236 2.024 1.00 96.75 148 LYS A C 1
ATOM 1117 O O . LYS A 1 148 ? 0.837 -5.471 1.225 1.00 96.75 148 LYS A O 1
ATOM 1122 N N . VAL A 1 149 ? 0.672 -6.353 3.296 1.00 95.75 149 VAL A N 1
ATOM 1123 C CA . VAL A 1 149 ? 1.866 -5.692 3.829 1.00 95.75 149 VAL A CA 1
ATOM 1124 C C . VAL A 1 149 ? 3.105 -6.481 3.412 1.00 95.75 149 VAL A C 1
ATOM 1126 O O . VAL A 1 149 ? 3.137 -7.706 3.527 1.00 95.75 149 VAL A O 1
ATOM 1129 N N . VAL A 1 150 ? 4.133 -5.781 2.936 1.00 93.00 150 VAL A N 1
ATOM 1130 C CA . VAL A 1 150 ? 5.421 -6.385 2.584 1.00 93.00 150 VAL A CA 1
ATOM 1131 C C . VAL A 1 150 ? 6.084 -6.934 3.864 1.00 93.00 150 VAL A C 1
ATOM 1133 O O . VAL A 1 150 ? 6.201 -6.188 4.844 1.00 93.00 150 VAL A O 1
ATOM 1136 N N . PRO A 1 151 ? 6.518 -8.214 3.893 1.00 90.56 151 PRO A N 1
ATOM 1137 C CA . PRO A 1 151 ? 7.021 -8.871 5.108 1.00 90.56 151 PRO A CA 1
ATOM 1138 C C . PRO A 1 151 ? 8.146 -8.123 5.835 1.00 90.56 151 PRO A C 1
ATOM 1140 O O . PRO A 1 151 ? 8.196 -8.142 7.063 1.00 90.56 151 PRO A O 1
ATOM 1143 N N . ASP A 1 152 ? 8.993 -7.404 5.097 1.00 89.44 152 ASP A N 1
ATOM 1144 C CA . ASP A 1 152 ? 10.132 -6.635 5.617 1.00 89.44 152 ASP A CA 1
ATOM 1145 C C . ASP A 1 152 ? 9.735 -5.538 6.625 1.00 89.44 152 ASP A C 1
ATOM 1147 O O . ASP A 1 152 ? 10.540 -5.119 7.462 1.00 89.44 152 ASP A O 1
ATOM 1151 N N . PHE A 1 153 ? 8.479 -5.082 6.596 1.00 90.62 153 PHE A N 1
ATOM 1152 C CA . PHE A 1 153 ? 7.971 -4.063 7.519 1.00 90.62 153 PHE A CA 1
ATOM 1153 C C . 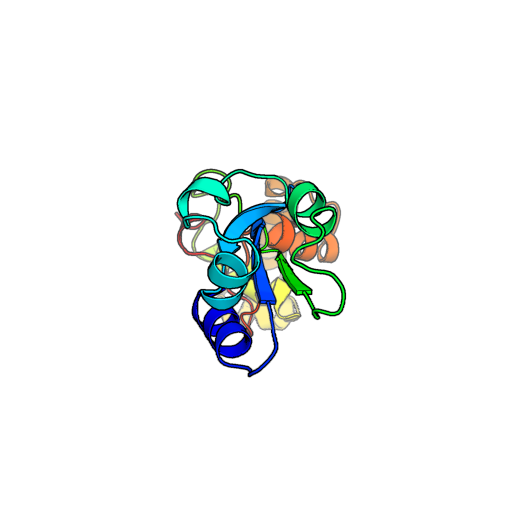PHE A 1 153 ? 7.362 -4.640 8.805 1.00 90.62 153 PHE A C 1
ATOM 1155 O O . PHE A 1 153 ? 7.014 -3.869 9.710 1.00 90.62 153 PHE A O 1
ATOM 1162 N N . VAL A 1 154 ? 7.246 -5.967 8.922 1.00 92.00 154 VAL A N 1
ATOM 1163 C CA . VAL A 1 154 ? 6.627 -6.652 10.066 1.00 92.00 154 VAL A CA 1
ATOM 1164 C C . VAL A 1 154 ? 7.698 -7.159 11.040 1.00 92.00 154 VAL A C 1
ATOM 1166 O O . VAL A 1 154 ? 8.698 -7.757 10.643 1.00 92.00 154 VAL A O 1
ATOM 1169 N N . LYS A 1 155 ? 7.494 -6.892 12.335 1.00 89.56 155 LYS A N 1
ATOM 1170 C CA . LYS A 1 155 ? 8.343 -7.377 13.435 1.00 89.56 155 LYS A CA 1
ATOM 1171 C C . LYS A 1 155 ? 8.207 -8.877 13.670 1.00 89.56 155 LYS A C 1
ATOM 1173 O O . LYS A 1 155 ? 7.054 -9.365 13.757 1.00 89.56 155 LYS A O 1
#